Protein AF-A0A482XI56-F1 (afdb_monomer_lite)

Sequence (84 aa):
MGEHSKSTPRLNLKSKTLQCKNLHDYLKTLQTGVLDRLYNHPTTCLAVFKELPDIAKHYVIRMLFVEQPVPQAVIASWVSQLHA

Organism: Laodelphax striatellus (NCBI:txid195883)

pLDDT: mean 80.95, std 18.73, range [33.12, 95.88]

Foldseek 3Di:
DDDPDDDDPDPPPPDDDDPDPDPVRVLVVDDPVVVVVQVVDPVSVVVVLVPDDPLVVVVCVVCVPPPDDDDVVVVVVVDDPPPD

Structure (mmCIF, N/CA/C/O backbone):
data_AF-A0A482XI56-F1
#
_entry.id   AF-A0A482XI56-F1
#
loop_
_atom_site.group_PDB
_atom_site.id
_atom_sit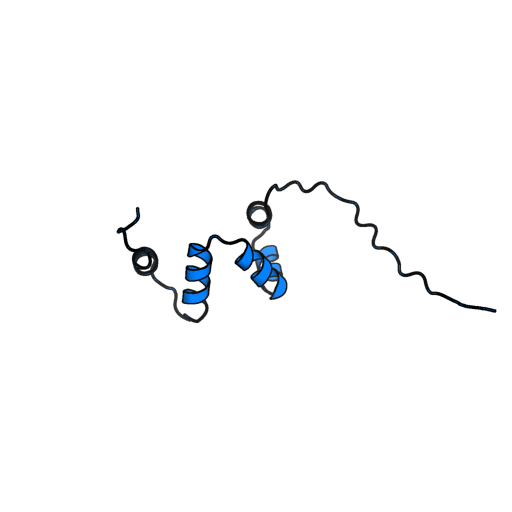e.type_symbol
_atom_site.label_atom_id
_atom_site.label_alt_id
_atom_site.label_comp_id
_atom_site.label_asym_id
_atom_site.label_entity_id
_atom_site.label_seq_id
_atom_site.pdbx_PDB_ins_code
_atom_site.Cartn_x
_atom_site.Cartn_y
_atom_site.Cartn_z
_atom_site.occupancy
_atom_site.B_iso_or_equiv
_atom_site.auth_seq_id
_atom_site.auth_comp_id
_atom_site.auth_asym_id
_atom_site.auth_atom_id
_atom_site.pdbx_PDB_model_num
ATOM 1 N N . MET A 1 1 ? 44.959 -33.753 -17.848 1.00 38.62 1 MET A N 1
ATOM 2 C CA . MET A 1 1 ? 44.878 -32.288 -18.043 1.00 38.62 1 MET A CA 1
ATOM 3 C C . MET A 1 1 ? 43.748 -32.007 -19.026 1.00 38.62 1 MET A C 1
ATOM 5 O O . MET A 1 1 ? 43.848 -32.480 -20.149 1.00 38.62 1 MET A O 1
ATOM 9 N N . GLY A 1 2 ? 42.680 -31.315 -18.625 1.00 40.81 2 GLY A N 1
ATOM 10 C CA . GLY A 1 2 ? 41.587 -30.962 -19.543 1.00 40.81 2 GLY A CA 1
ATOM 11 C C . GLY A 1 2 ? 40.328 -30.453 -18.842 1.00 40.81 2 GLY A C 1
ATOM 12 O O . GLY A 1 2 ? 39.247 -30.973 -19.081 1.00 40.81 2 GLY A O 1
ATOM 13 N N . GLU A 1 3 ? 40.476 -29.474 -17.948 1.00 33.12 3 GLU A N 1
ATOM 14 C CA . GLU A 1 3 ? 39.369 -28.817 -17.243 1.00 33.12 3 GLU A CA 1
ATOM 15 C C . GLU A 1 3 ? 38.612 -27.893 -18.220 1.00 33.12 3 GLU A C 1
ATOM 17 O O . GLU A 1 3 ? 39.055 -26.780 -18.508 1.00 33.12 3 GLU A O 1
ATOM 22 N N . HIS A 1 4 ? 37.469 -28.331 -18.756 1.00 42.12 4 HIS A N 1
ATOM 23 C CA . HIS A 1 4 ? 36.547 -27.455 -19.490 1.00 42.12 4 HIS A CA 1
ATOM 24 C C . HIS A 1 4 ? 35.642 -26.715 -18.495 1.00 42.12 4 HIS A C 1
ATOM 26 O O . HIS A 1 4 ? 34.518 -27.129 -18.211 1.00 42.12 4 HIS A O 1
ATOM 32 N N . SER A 1 5 ? 36.137 -25.600 -17.959 1.00 45.81 5 SER A N 1
ATOM 33 C CA . SER A 1 5 ? 35.340 -24.693 -17.132 1.00 45.81 5 SER A CA 1
ATOM 34 C C . SER A 1 5 ? 34.517 -23.771 -18.041 1.00 45.81 5 SER A C 1
ATOM 36 O O . SER A 1 5 ? 35.042 -22.849 -18.668 1.00 45.81 5 SER A O 1
ATOM 38 N N . LYS A 1 6 ? 33.221 -24.076 -18.186 1.00 41.41 6 LYS A N 1
ATOM 39 C CA . LYS A 1 6 ? 32.256 -23.308 -18.989 1.00 41.41 6 LYS A CA 1
ATOM 40 C C . LYS A 1 6 ? 32.067 -21.925 -1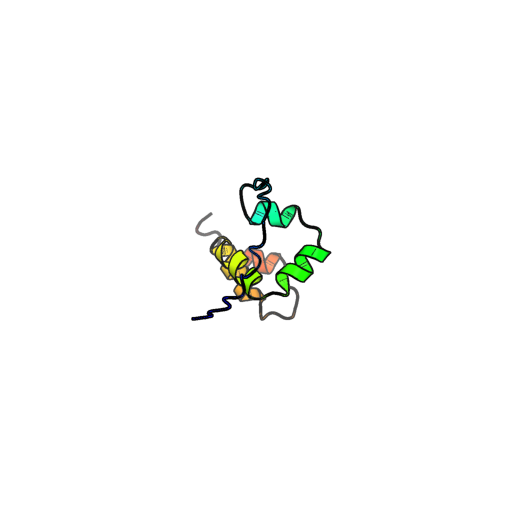8.359 1.00 41.41 6 LYS A C 1
ATOM 42 O O . LYS A 1 6 ? 31.457 -21.788 -17.301 1.00 41.41 6 LYS A O 1
ATOM 47 N N . SER A 1 7 ? 32.598 -20.905 -19.023 1.00 43.88 7 SER A N 1
ATOM 48 C CA . SER A 1 7 ? 32.463 -19.500 -18.655 1.00 43.88 7 SER A CA 1
ATOM 49 C C . SER A 1 7 ? 30.996 -19.065 -18.717 1.00 43.88 7 SER A C 1
ATOM 51 O O . SER A 1 7 ? 30.364 -19.032 -19.771 1.00 43.88 7 SER A O 1
ATOM 53 N N . THR A 1 8 ? 30.437 -18.732 -17.558 1.00 51.94 8 THR A N 1
ATOM 54 C CA . THR A 1 8 ? 29.141 -18.066 -17.438 1.00 51.94 8 THR A CA 1
ATOM 55 C C . THR A 1 8 ? 29.203 -16.702 -18.138 1.00 51.94 8 THR A C 1
ATOM 57 O O . THR A 1 8 ? 30.119 -15.917 -17.866 1.00 51.94 8 THR A O 1
ATOM 60 N N . PRO A 1 9 ? 28.258 -16.373 -19.039 1.00 46.75 9 PRO A N 1
ATOM 61 C CA . PRO A 1 9 ? 28.228 -15.060 -19.663 1.00 46.75 9 PRO A CA 1
ATOM 62 C C . PRO A 1 9 ? 27.891 -14.024 -18.589 1.00 46.75 9 PRO A C 1
ATOM 64 O O . PRO A 1 9 ? 26.780 -13.985 -18.060 1.00 46.75 9 PRO A O 1
ATOM 67 N N . ARG A 1 10 ? 28.873 -13.188 -18.236 1.00 54.22 10 ARG A N 1
ATOM 68 C CA . ARG A 1 10 ? 28.653 -12.031 -17.366 1.00 54.22 10 ARG A CA 1
ATOM 69 C C . ARG A 1 10 ? 27.674 -11.097 -18.070 1.00 54.22 10 ARG A C 1
ATOM 71 O O . ARG A 1 10 ? 28.006 -10.521 -19.103 1.00 54.22 10 ARG A O 1
ATOM 78 N N . LEU A 1 11 ? 26.470 -10.966 -17.517 1.00 57.50 11 LEU A N 1
ATOM 79 C CA . LEU A 1 11 ? 25.478 -9.998 -17.971 1.00 57.50 11 LEU A CA 1
ATOM 80 C C . LEU A 1 11 ? 26.113 -8.602 -17.894 1.00 57.50 11 LEU A C 1
ATOM 82 O O . LEU A 1 11 ? 26.356 -8.075 -16.810 1.00 57.50 11 LEU A O 1
ATOM 86 N N . ASN A 1 12 ? 26.441 -8.032 -19.054 1.00 53.62 12 ASN A N 1
ATOM 87 C CA . ASN A 1 12 ? 26.977 -6.683 -19.177 1.00 53.62 12 ASN A CA 1
ATOM 88 C C . ASN A 1 12 ? 25.825 -5.700 -18.939 1.00 53.62 12 ASN A C 1
ATOM 90 O O . ASN A 1 12 ? 25.151 -5.252 -19.869 1.00 53.62 12 ASN A O 1
ATOM 94 N N . LEU A 1 13 ? 25.54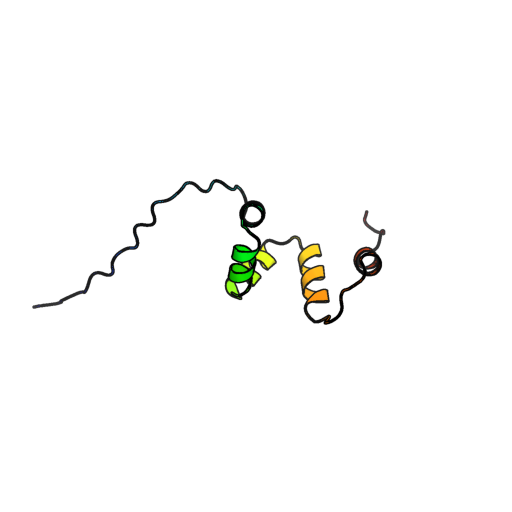1 -5.443 -17.662 1.00 60.62 13 LEU A N 1
ATOM 95 C CA . LEU A 1 13 ? 24.564 -4.454 -17.243 1.00 60.62 13 LEU A CA 1
ATOM 96 C C . LEU A 1 13 ? 25.163 -3.075 -17.527 1.00 60.62 13 LEU A C 1
ATOM 98 O O . LEU A 1 13 ? 25.862 -2.505 -16.691 1.00 60.62 13 LEU A O 1
ATOM 102 N N . LYS A 1 14 ? 24.927 -2.554 -18.739 1.00 56.47 14 LYS A N 1
ATOM 103 C CA . LYS A 1 14 ? 25.226 -1.160 -19.080 1.00 56.47 14 LYS A CA 1
ATOM 104 C C . LYS A 1 14 ? 24.535 -0.274 -18.044 1.00 56.47 14 LYS A C 1
ATOM 106 O O . LYS A 1 14 ? 23.313 -0.135 -18.068 1.00 56.47 14 LYS A O 1
ATOM 111 N N . SER A 1 15 ? 25.320 0.269 -17.116 1.00 60.47 15 SER A N 1
ATOM 112 C CA . SER A 1 15 ? 24.836 1.100 -16.019 1.00 60.47 15 SER A CA 1
ATOM 113 C C . SER A 1 15 ? 24.263 2.391 -16.596 1.00 60.47 15 SER A C 1
ATOM 115 O O . SER A 1 15 ? 24.989 3.334 -16.906 1.00 60.47 15 SER A O 1
ATOM 117 N N . LYS A 1 16 ? 22.944 2.418 -16.806 1.00 62.34 16 LYS A N 1
ATOM 118 C CA . LYS A 1 16 ? 22.217 3.681 -16.889 1.00 62.34 16 LYS A CA 1
ATOM 119 C C . LYS A 1 16 ? 22.358 4.319 -15.514 1.00 62.34 16 LYS A C 1
ATOM 121 O O . LYS A 1 16 ? 22.018 3.690 -14.514 1.00 62.34 16 LYS A O 1
ATOM 126 N N . THR A 1 17 ? 22.889 5.536 -15.468 1.00 64.56 17 THR A N 1
ATOM 127 C CA . THR A 1 17 ? 22.931 6.318 -14.234 1.00 64.56 17 THR A CA 1
ATOM 128 C C . THR A 1 17 ? 21.523 6.360 -13.639 1.00 64.56 17 THR A C 1
ATOM 130 O O . THR A 1 17 ? 20.547 6.578 -14.362 1.00 64.56 17 THR A O 1
ATOM 133 N N . LEU A 1 18 ? 21.403 6.068 -12.341 1.00 59.88 18 LEU A N 1
ATOM 134 C CA . LEU A 1 18 ? 20.119 6.090 -11.647 1.00 59.88 18 LEU A CA 1
ATOM 135 C C . LEU A 1 18 ? 19.568 7.521 -11.712 1.00 59.88 18 LEU A C 1
ATOM 137 O O . LEU A 1 18 ? 20.115 8.431 -11.098 1.00 59.88 18 LEU A O 1
ATOM 141 N N . GLN A 1 19 ? 18.517 7.725 -12.509 1.00 63.41 19 GLN A N 1
ATOM 142 C CA . GLN A 1 19 ? 17.892 9.040 -12.717 1.00 63.41 19 GLN A CA 1
ATOM 143 C C . GLN A 1 19 ? 17.045 9.480 -11.513 1.00 63.41 19 GLN A C 1
ATOM 145 O O . GLN A 1 19 ? 16.735 10.658 -11.360 1.00 63.41 19 GLN A O 1
ATOM 150 N N . CYS A 1 20 ? 16.666 8.538 -10.649 1.00 66.8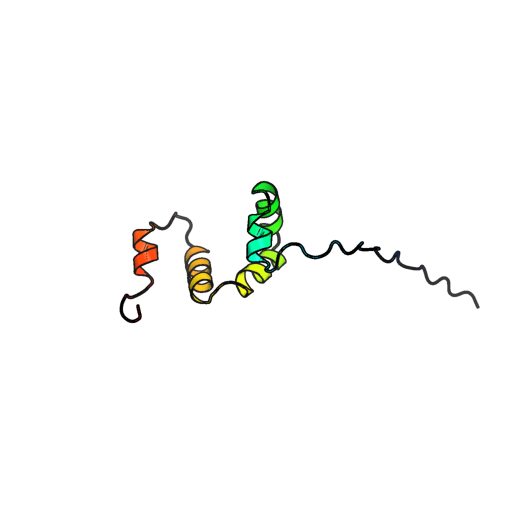8 20 CYS A N 1
ATOM 151 C CA . CYS A 1 20 ? 15.818 8.779 -9.490 1.00 66.88 20 CYS A CA 1
ATOM 152 C C . CYS A 1 20 ? 16.656 8.695 -8.212 1.00 66.88 20 CYS A C 1
ATOM 154 O O . CYS A 1 20 ? 17.419 7.747 -8.036 1.00 66.88 20 CYS A O 1
ATOM 156 N N . LYS A 1 21 ? 16.495 9.675 -7.315 1.00 76.69 21 LYS A N 1
ATOM 157 C CA . LYS A 1 21 ? 17.233 9.738 -6.042 1.00 76.69 21 LYS A CA 1
ATOM 158 C C . LYS A 1 21 ? 16.815 8.649 -5.052 1.00 76.69 21 LYS A C 1
ATOM 160 O O . LYS A 1 21 ? 17.659 8.183 -4.301 1.00 76.69 21 LYS A O 1
ATOM 165 N N . ASN A 1 22 ? 15.538 8.257 -5.058 1.00 83.56 22 ASN A N 1
ATOM 166 C CA . ASN A 1 22 ? 14.962 7.324 -4.088 1.00 83.56 22 ASN A CA 1
ATOM 167 C C . ASN A 1 22 ? 14.055 6.294 -4.773 1.00 83.56 22 ASN A C 1
ATOM 169 O O . ASN A 1 22 ? 13.469 6.576 -5.825 1.00 83.56 22 ASN A O 1
ATOM 173 N N . LEU A 1 23 ? 13.883 5.127 -4.142 1.00 87.12 23 LEU A N 1
ATOM 174 C CA . LEU A 1 23 ? 13.015 4.050 -4.632 1.00 87.12 23 LEU A CA 1
ATOM 175 C C . LEU A 1 23 ? 11.581 4.535 -4.854 1.00 87.12 23 LEU A C 1
ATOM 177 O O . LEU A 1 23 ? 10.998 4.289 -5.904 1.00 87.12 23 LEU A O 1
ATOM 181 N N . HIS A 1 24 ? 11.021 5.257 -3.884 1.00 89.19 24 HIS A N 1
ATOM 182 C CA . HIS A 1 24 ? 9.646 5.743 -3.963 1.00 89.19 24 HIS A CA 1
ATOM 183 C C . HIS A 1 24 ? 9.426 6.699 -5.147 1.00 89.19 24 HIS A C 1
ATOM 185 O O . HIS A 1 24 ? 8.403 6.622 -5.824 1.00 89.19 24 HIS A O 1
ATOM 191 N N . ASP A 1 25 ? 10.405 7.558 -5.445 1.00 90.12 25 ASP A N 1
ATOM 192 C CA . ASP A 1 25 ? 10.335 8.461 -6.597 1.00 90.12 25 ASP A CA 1
ATOM 193 C C . ASP A 1 25 ? 10.424 7.688 -7.913 1.00 90.12 25 ASP A C 1
ATOM 195 O O . ASP A 1 25 ? 9.690 7.995 -8.847 1.00 90.12 25 ASP A O 1
ATOM 199 N N . TYR A 1 26 ? 11.256 6.644 -7.972 1.00 90.62 26 TYR A N 1
ATOM 200 C CA . TYR A 1 26 ? 11.307 5.746 -9.124 1.00 90.62 26 TYR A CA 1
ATOM 201 C C . TYR A 1 26 ? 9.966 5.044 -9.354 1.00 90.62 26 TYR A C 1
ATOM 203 O O . TYR A 1 26 ? 9.452 5.070 -10.472 1.00 90.62 26 TYR A O 1
ATOM 211 N N . LEU A 1 27 ? 9.358 4.485 -8.303 1.00 91.44 27 LEU A N 1
ATOM 212 C CA . LEU A 1 27 ? 8.075 3.782 -8.402 1.00 91.44 27 LEU A CA 1
ATOM 213 C C . LEU A 1 27 ? 6.966 4.680 -8.969 1.00 91.44 27 LEU A C 1
ATOM 215 O O . LEU A 1 27 ? 6.177 4.218 -9.788 1.00 91.44 27 LEU A O 1
ATOM 219 N N . LYS A 1 28 ? 6.949 5.974 -8.622 1.00 90.38 28 LYS A N 1
ATOM 220 C CA . LYS A 1 28 ? 5.989 6.950 -9.173 1.00 90.38 28 LYS A CA 1
ATOM 221 C C . LYS A 1 28 ? 6.141 7.198 -10.676 1.00 90.38 28 LYS A C 1
ATOM 223 O O . LYS A 1 28 ? 5.183 7.629 -11.308 1.00 90.38 28 LYS A O 1
ATOM 228 N N . THR A 1 29 ? 7.325 6.969 -11.250 1.00 92.56 29 THR A N 1
ATOM 229 C CA . THR A 1 29 ? 7.552 7.135 -12.701 1.00 92.56 29 THR A CA 1
ATOM 230 C C . THR A 1 29 ? 7.048 5.951 -13.525 1.00 92.56 29 THR A C 1
ATOM 232 O O . THR A 1 29 ? 6.941 6.049 -14.748 1.00 92.56 29 THR A O 1
ATOM 235 N N . LEU A 1 30 ? 6.758 4.820 -12.876 1.00 91.88 30 LEU A N 1
ATOM 236 C CA . LEU A 1 30 ? 6.334 3.599 -13.544 1.00 91.88 30 LEU A CA 1
ATOM 237 C C . LEU A 1 30 ? 4.837 3.632 -13.858 1.00 91.88 30 LEU A C 1
ATOM 239 O O . LEU A 1 30 ? 4.023 4.146 -13.098 1.00 91.88 30 LEU A O 1
ATOM 243 N N . GLN A 1 31 ? 4.467 3.024 -14.983 1.00 94.81 31 GLN A N 1
ATOM 244 C CA . GLN A 1 31 ? 3.065 2.829 -15.342 1.00 94.81 31 GLN A CA 1
ATOM 245 C C . GLN A 1 31 ? 2.401 1.819 -14.400 1.00 94.81 31 GLN A C 1
ATOM 247 O O . GLN A 1 31 ? 3.033 0.849 -13.974 1.00 94.81 31 GLN A O 1
ATOM 252 N N . THR A 1 32 ? 1.098 1.975 -14.161 1.00 93.00 32 THR A N 1
ATOM 253 C CA . THR A 1 32 ? 0.319 1.108 -13.263 1.00 93.00 32 THR A CA 1
ATOM 254 C C . THR A 1 32 ? 0.448 -0.379 -13.607 1.00 93.00 32 THR A C 1
ATOM 256 O O . THR A 1 32 ? 0.641 -1.194 -12.714 1.00 93.00 32 THR A O 1
ATOM 259 N N . GLY A 1 33 ? 0.444 -0.743 -14.896 1.00 95.62 33 GLY A N 1
ATOM 260 C CA . GLY A 1 33 ? 0.607 -2.143 -15.316 1.00 95.62 33 GLY A CA 1
ATOM 261 C C . GLY A 1 33 ? 1.996 -2.731 -15.028 1.00 95.62 33 GLY A C 1
ATOM 262 O O . GLY A 1 33 ? 2.134 -3.941 -14.864 1.00 95.62 33 GLY A O 1
ATOM 263 N N . VAL A 1 34 ? 3.033 -1.891 -14.940 1.00 94.31 34 VAL A N 1
ATOM 264 C CA . VAL A 1 34 ? 4.380 -2.320 -14.527 1.00 94.31 34 VAL A CA 1
ATOM 265 C C . VAL A 1 34 ? 4.431 -2.493 -13.011 1.00 94.31 34 VAL A C 1
ATOM 267 O O . VAL A 1 34 ? 4.985 -3.483 -12.538 1.00 94.31 34 VAL A O 1
ATOM 270 N N . LEU A 1 35 ? 3.825 -1.570 -12.258 1.00 94.12 35 LEU A N 1
ATOM 271 C CA . LEU A 1 35 ? 3.727 -1.657 -10.798 1.00 94.12 35 LEU A CA 1
ATOM 272 C C . LEU A 1 35 ? 2.960 -2.901 -10.346 1.00 94.12 35 LEU A C 1
A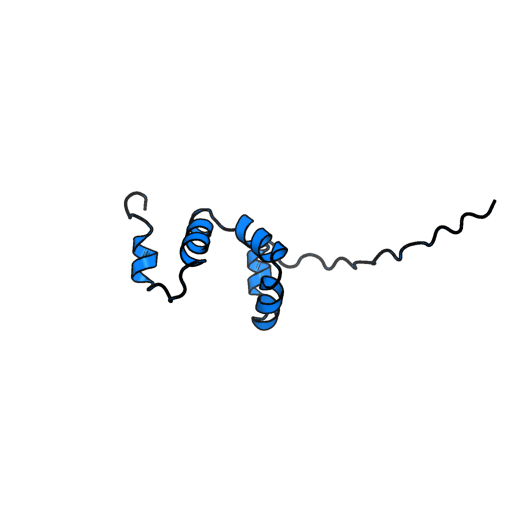TOM 274 O O . LEU A 1 35 ? 3.405 -3.576 -9.424 1.00 94.12 35 LEU A O 1
ATOM 278 N N . ASP A 1 36 ? 1.868 -3.245 -11.026 1.00 94.94 36 ASP A N 1
ATOM 279 C CA . ASP A 1 36 ? 1.082 -4.444 -10.725 1.00 94.94 36 ASP A CA 1
ATOM 280 C C . ASP A 1 36 ? 1.933 -5.721 -10.842 1.00 94.94 36 ASP A C 1
ATOM 282 O O . ASP A 1 36 ? 2.023 -6.528 -9.916 1.00 94.94 36 ASP A O 1
ATOM 286 N N . ARG A 1 37 ? 2.692 -5.864 -11.935 1.00 95.38 37 ARG A N 1
ATOM 287 C CA . ARG A 1 37 ? 3.644 -6.980 -12.098 1.00 95.38 37 ARG A CA 1
ATOM 288 C C . ARG A 1 37 ? 4.747 -6.964 -11.043 1.00 95.38 37 ARG A C 1
ATOM 290 O O . ARG A 1 37 ? 5.166 -8.019 -10.576 1.00 95.38 37 ARG A O 1
ATOM 297 N N . LEU A 1 38 ? 5.222 -5.780 -10.671 1.00 94.75 38 LEU A N 1
ATOM 298 C CA . LEU A 1 38 ? 6.292 -5.617 -9.694 1.00 94.75 38 LEU A CA 1
ATOM 299 C C . LEU A 1 38 ? 5.848 -6.040 -8.282 1.00 94.75 38 LEU A C 1
ATOM 301 O O . LEU A 1 38 ? 6.605 -6.726 -7.590 1.00 94.75 38 LEU A O 1
ATOM 305 N N . TYR A 1 39 ? 4.626 -5.677 -7.880 1.00 95.19 39 TYR A N 1
ATOM 306 C CA . TYR A 1 39 ? 4.032 -6.031 -6.585 1.00 95.19 39 TYR A CA 1
ATOM 307 C C . TYR A 1 39 ? 3.460 -7.455 -6.522 1.00 95.19 39 TYR A C 1
ATOM 309 O O . TYR A 1 39 ? 3.179 -7.953 -5.436 1.00 95.19 39 TYR A O 1
ATOM 317 N N . ASN A 1 40 ? 3.383 -8.172 -7.644 1.00 95.88 40 ASN A N 1
ATOM 318 C CA . ASN A 1 40 ? 3.133 -9.617 -7.629 1.00 95.88 40 ASN A CA 1
ATOM 319 C C . ASN A 1 40 ? 4.336 -10.435 -7.109 1.00 95.88 40 ASN A C 1
ATOM 321 O O . ASN A 1 40 ? 4.211 -11.634 -6.858 1.00 95.88 40 ASN A O 1
ATOM 325 N N . HIS A 1 41 ? 5.505 -9.811 -6.916 1.00 95.44 41 HIS A N 1
ATOM 326 C CA . HIS A 1 41 ? 6.679 -10.470 -6.350 1.00 95.44 41 HIS A CA 1
ATOM 327 C C . HIS A 1 41 ? 6.858 -10.142 -4.855 1.00 95.44 41 HIS A C 1
ATOM 329 O O . HIS A 1 41 ? 7.087 -8.980 -4.503 1.00 95.44 41 HIS A O 1
ATOM 335 N N . PRO A 1 42 ? 6.875 -11.153 -3.960 1.00 93.12 42 PRO A N 1
ATOM 336 C CA . PRO A 1 42 ? 6.925 -10.931 -2.511 1.00 93.12 42 PRO A CA 1
ATOM 337 C C . PRO A 1 42 ? 8.207 -10.220 -2.063 1.00 93.12 42 PRO A C 1
ATOM 339 O O . PRO A 1 42 ? 8.187 -9.407 -1.138 1.00 93.12 42 PRO A O 1
ATOM 342 N N . THR A 1 43 ? 9.326 -10.477 -2.744 1.00 94.25 43 THR A N 1
ATOM 343 C CA . THR A 1 43 ? 10.609 -9.824 -2.464 1.00 94.25 43 THR A CA 1
ATOM 344 C C . THR A 1 43 ? 10.533 -8.314 -2.684 1.00 94.25 43 THR A C 1
ATOM 346 O O . THR A 1 43 ? 11.085 -7.552 -1.889 1.00 94.25 43 THR A O 1
ATOM 349 N N . THR A 1 44 ? 9.812 -7.868 -3.717 1.00 94.25 44 THR A N 1
ATOM 350 C CA . THR A 1 44 ? 9.646 -6.441 -4.002 1.00 94.25 44 THR A CA 1
ATOM 351 C C . THR A 1 44 ? 8.728 -5.776 -2.989 1.00 94.25 44 THR A C 1
ATOM 353 O O . THR A 1 44 ? 9.061 -4.708 -2.479 1.00 94.25 44 THR A O 1
ATOM 356 N N . CYS A 1 45 ? 7.610 -6.422 -2.639 1.00 94.44 45 CYS A N 1
ATOM 357 C CA . CYS A 1 45 ? 6.698 -5.920 -1.610 1.00 94.44 45 CYS A CA 1
ATOM 358 C C . CYS A 1 45 ? 7.424 -5.706 -0.283 1.00 94.44 45 CYS A C 1
ATOM 360 O O . CYS A 1 45 ? 7.281 -4.653 0.335 1.00 94.44 45 CYS A O 1
ATOM 362 N N . LEU A 1 46 ? 8.265 -6.664 0.117 1.00 94.81 46 LEU A N 1
ATOM 363 C CA . LEU A 1 46 ? 9.062 -6.552 1.333 1.00 94.81 46 LEU A CA 1
ATOM 364 C C . LEU A 1 46 ? 10.086 -5.412 1.254 1.00 94.81 46 LEU A C 1
ATOM 366 O O . LEU A 1 46 ? 10.277 -4.700 2.239 1.00 94.81 46 LEU A O 1
ATOM 370 N N . ALA A 1 47 ? 10.745 -5.232 0.107 1.00 93.44 47 ALA A N 1
ATOM 371 C CA . ALA A 1 47 ? 11.697 -4.141 -0.087 1.00 93.44 47 ALA A CA 1
ATOM 372 C C . ALA A 1 47 ? 11.015 -2.770 0.043 1.00 93.44 47 ALA A C 1
ATOM 374 O O . ALA A 1 47 ? 11.485 -1.925 0.803 1.00 93.44 47 ALA A O 1
ATOM 375 N N . VAL A 1 48 ? 9.868 -2.584 -0.617 1.00 94.94 48 VAL A N 1
ATOM 376 C CA . VAL A 1 48 ? 9.083 -1.346 -0.520 1.00 94.94 48 VAL A CA 1
ATOM 377 C C . VAL A 1 48 ? 8.580 -1.132 0.904 1.00 94.94 48 VAL A C 1
ATOM 379 O O . VAL A 1 48 ? 8.752 -0.046 1.445 1.00 94.94 48 VAL A O 1
ATOM 382 N N . PHE A 1 49 ? 8.031 -2.167 1.545 1.00 94.88 49 PHE A N 1
ATOM 383 C CA . PHE A 1 49 ? 7.526 -2.086 2.916 1.00 94.88 49 PHE A CA 1
ATOM 384 C C . PHE A 1 49 ? 8.603 -1.650 3.920 1.00 94.88 49 PHE A C 1
ATOM 386 O O . PHE A 1 49 ? 8.314 -0.886 4.839 1.00 94.88 49 PHE A O 1
ATOM 393 N N . LYS A 1 50 ? 9.855 -2.091 3.743 1.00 94.00 50 LYS A N 1
ATOM 394 C CA . LYS A 1 50 ? 10.980 -1.693 4.606 1.00 94.00 50 LYS A CA 1
ATOM 395 C C . LYS A 1 50 ? 11.320 -0.205 4.501 1.00 94.00 50 LYS A C 1
ATOM 397 O O . LYS A 1 50 ? 11.631 0.394 5.530 1.00 94.00 50 LYS A O 1
ATOM 402 N N . GLU A 1 51 ? 11.223 0.371 3.304 1.00 92.88 51 GLU A N 1
ATOM 403 C CA . GLU A 1 51 ? 11.493 1.794 3.038 1.00 92.88 51 GLU A CA 1
ATOM 404 C C . GLU A 1 51 ? 10.369 2.732 3.509 1.00 92.88 51 GLU A C 1
ATOM 406 O O . GLU A 1 51 ? 10.571 3.942 3.595 1.00 92.88 51 GLU A O 1
ATOM 411 N N . LEU A 1 52 ? 9.183 2.203 3.827 1.00 93.25 52 LEU A N 1
ATOM 412 C CA . LEU A 1 52 ? 8.069 3.017 4.306 1.00 93.25 52 LEU A CA 1
ATOM 413 C C . LEU A 1 52 ? 8.358 3.635 5.692 1.00 93.25 52 LEU A C 1
ATOM 415 O O . LEU A 1 52 ? 8.952 2.972 6.552 1.00 93.25 52 LEU A O 1
ATOM 419 N N . PRO A 1 53 ? 7.858 4.857 5.966 1.00 92.81 53 PRO A N 1
ATOM 420 C CA . PRO A 1 53 ? 7.799 5.399 7.322 1.00 92.81 53 PRO A CA 1
ATOM 421 C C . PRO A 1 53 ? 7.056 4.454 8.271 1.00 92.81 53 PRO A C 1
ATOM 423 O O . PRO A 1 53 ? 6.142 3.740 7.847 1.00 92.81 53 PRO A O 1
ATOM 426 N N . ASP A 1 54 ? 7.386 4.480 9.563 1.00 92.31 54 ASP A N 1
ATOM 427 C CA . ASP A 1 54 ? 6.807 3.541 10.533 1.00 92.31 54 ASP A CA 1
ATOM 428 C C . ASP A 1 54 ? 5.279 3.580 10.551 1.00 92.31 54 ASP A C 1
ATOM 430 O O . ASP A 1 54 ? 4.631 2.536 10.519 1.00 92.31 54 ASP A O 1
ATOM 434 N N . ILE A 1 55 ? 4.674 4.766 10.490 1.00 92.06 55 ILE A N 1
ATOM 435 C CA . ILE A 1 55 ? 3.213 4.901 10.430 1.00 92.06 55 ILE A CA 1
ATOM 436 C C . ILE A 1 55 ? 2.601 4.224 9.189 1.00 92.06 55 ILE A C 1
ATOM 438 O O . ILE A 1 55 ? 1.569 3.561 9.283 1.00 92.06 55 ILE A O 1
ATOM 442 N N . ALA A 1 56 ? 3.263 4.308 8.032 1.00 93.25 56 ALA A N 1
ATOM 443 C CA . ALA A 1 56 ? 2.798 3.678 6.799 1.00 93.25 56 ALA A CA 1
ATOM 444 C C . ALA A 1 56 ? 2.850 2.146 6.876 1.00 93.25 56 ALA A C 1
ATOM 446 O O . ALA A 1 56 ? 1.950 1.475 6.371 1.00 93.25 56 ALA A O 1
ATOM 447 N N . LYS A 1 57 ? 3.836 1.585 7.582 1.00 95.31 57 LYS A N 1
ATOM 448 C CA . LYS A 1 57 ? 3.897 0.140 7.852 1.00 95.31 57 LYS A CA 1
ATOM 449 C C . LYS A 1 57 ? 2.695 -0.331 8.672 1.00 95.31 57 LYS A C 1
ATOM 451 O O . LYS A 1 57 ? 2.092 -1.348 8.333 1.00 95.31 57 LYS A O 1
ATOM 456 N N . HIS A 1 58 ? 2.306 0.428 9.700 1.00 94.50 58 HIS A N 1
ATOM 457 C CA . HIS A 1 58 ? 1.123 0.119 10.511 1.00 94.50 58 HIS A CA 1
ATOM 458 C C . HIS A 1 58 ? -0.159 0.139 9.671 1.00 94.50 58 HIS A C 1
ATOM 460 O O . HIS A 1 58 ? -0.980 -0.770 9.800 1.00 94.50 58 HIS A O 1
ATOM 466 N N . TYR A 1 59 ? -0.307 1.123 8.776 1.00 94.06 59 TYR A N 1
ATOM 467 C CA . TYR A 1 59 ? -1.435 1.184 7.843 1.00 94.06 59 TYR A CA 1
ATOM 468 C C . TYR A 1 59 ? -1.527 -0.077 6.977 1.00 94.06 59 TYR A C 1
ATOM 470 O O . TYR A 1 59 ? -2.585 -0.704 6.921 1.00 94.06 59 TYR A O 1
ATOM 478 N N . VAL A 1 60 ? -0.420 -0.480 6.348 1.00 94.75 60 VAL A N 1
ATOM 479 C CA . VAL A 1 60 ? -0.379 -1.664 5.476 1.00 94.75 60 VAL A CA 1
ATOM 480 C C . VAL A 1 60 ? -0.740 -2.936 6.244 1.00 94.75 60 VAL A C 1
ATOM 482 O O . VAL A 1 60 ? -1.617 -3.674 5.806 1.00 94.75 60 VAL A O 1
ATOM 485 N N . ILE A 1 61 ? -0.123 -3.184 7.405 1.00 94.56 61 ILE A N 1
ATOM 486 C CA . ILE A 1 61 ? -0.377 -4.408 8.184 1.00 94.56 61 ILE A CA 1
ATOM 487 C C . ILE A 1 61 ? -1.824 -4.472 8.676 1.00 94.56 61 ILE A C 1
ATOM 489 O O . ILE A 1 61 ? -2.441 -5.535 8.621 1.00 94.56 61 ILE A O 1
ATOM 493 N N . ARG A 1 62 ? -2.390 -3.341 9.115 1.00 93.19 62 ARG A N 1
ATOM 494 C CA . ARG A 1 62 ? -3.779 -3.291 9.584 1.00 93.19 62 ARG A CA 1
ATOM 495 C C . ARG A 1 62 ? -4.781 -3.550 8.464 1.00 93.19 62 ARG A C 1
ATOM 497 O O . ARG A 1 62 ? -5.831 -4.110 8.742 1.00 93.19 62 ARG A O 1
ATOM 504 N N . MET A 1 63 ? -4.465 -3.153 7.231 1.00 93.81 63 MET A N 1
ATOM 505 C CA . MET A 1 63 ? -5.338 -3.339 6.068 1.00 93.81 63 MET A CA 1
ATOM 506 C C . MET A 1 63 ? -5.125 -4.668 5.338 1.00 93.81 63 MET A C 1
ATOM 508 O O . MET A 1 63 ? -6.026 -5.097 4.631 1.00 93.81 63 MET A O 1
ATOM 512 N N . LEU A 1 64 ? -3.986 -5.347 5.523 1.00 92.44 64 LEU A N 1
ATOM 513 C CA . LEU A 1 64 ? -3.631 -6.564 4.777 1.00 92.44 64 LEU A CA 1
ATOM 514 C C . LEU A 1 64 ? -4.681 -7.685 4.886 1.00 92.44 64 LEU A C 1
ATOM 516 O O . LEU A 1 64 ? -4.859 -8.452 3.947 1.00 92.44 64 LEU A O 1
ATOM 520 N N . PHE A 1 65 ? -5.366 -7.766 6.028 1.00 89.62 65 PHE A N 1
ATOM 521 C CA . PHE A 1 65 ? -6.385 -8.781 6.317 1.00 89.62 65 PHE A CA 1
ATOM 522 C C . PHE A 1 65 ? -7.816 -8.232 6.282 1.00 89.62 65 PHE A C 1
ATOM 524 O O . PHE A 1 65 ? -8.752 -8.925 6.676 1.00 89.62 65 PHE A O 1
ATOM 531 N N . VAL A 1 66 ? -8.000 -6.980 5.859 1.00 93.19 66 VAL A N 1
ATOM 532 C CA . VAL A 1 66 ? -9.324 -6.367 5.755 1.00 93.19 66 VAL A CA 1
ATOM 533 C C . VAL A 1 66 ? -9.807 -6.527 4.322 1.00 93.19 66 VAL A C 1
ATOM 535 O O . VAL A 1 66 ? -9.309 -5.875 3.412 1.00 93.19 66 VAL A O 1
ATOM 538 N N . GLU A 1 67 ? -10.796 -7.394 4.124 1.00 90.31 67 GLU A N 1
ATOM 539 C CA . GLU A 1 67 ? -11.344 -7.682 2.791 1.00 90.31 67 GLU A CA 1
ATOM 540 C C . GLU A 1 67 ? -12.182 -6.525 2.227 1.00 90.31 67 GLU A C 1
ATOM 542 O O . GLU A 1 67 ? -12.346 -6.397 1.016 1.00 90.31 67 GLU A O 1
ATOM 547 N N . GLN A 1 68 ? -12.719 -5.671 3.104 1.00 91.62 68 GLN A N 1
ATOM 548 C CA . GLN A 1 68 ? -13.553 -4.535 2.724 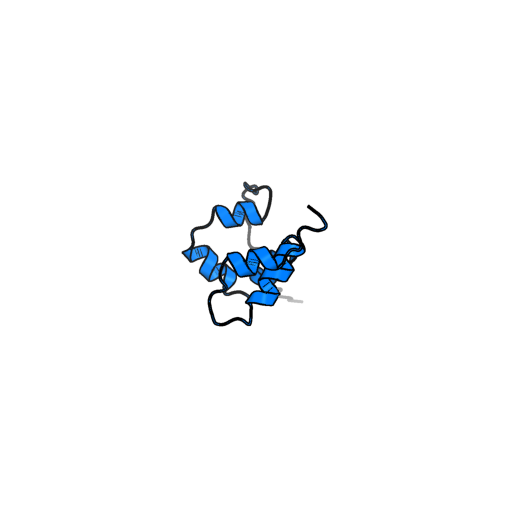1.00 91.62 68 GLN A CA 1
ATOM 549 C C . GLN A 1 68 ? -12.764 -3.218 2.711 1.00 91.62 68 GLN A C 1
ATOM 551 O O . GLN A 1 68 ? -11.884 -3.009 3.548 1.00 91.62 68 GLN A O 1
ATOM 556 N N . PRO A 1 69 ? -13.098 -2.278 1.810 1.00 91.50 69 PRO A N 1
ATOM 557 C CA . PRO A 1 69 ? -12.464 -0.968 1.799 1.00 91.50 69 PRO A CA 1
ATOM 558 C C . PRO A 1 69 ? -12.718 -0.237 3.123 1.00 91.50 69 PRO A C 1
ATOM 560 O O . PRO A 1 69 ? -13.859 -0.076 3.558 1.00 91.50 69 PRO A O 1
ATOM 563 N N . VAL A 1 70 ? -11.646 0.233 3.762 1.00 91.56 70 VAL A N 1
ATOM 564 C CA . VAL A 1 70 ? -11.737 1.001 5.008 1.00 91.56 70 VAL A CA 1
ATOM 565 C C . VAL A 1 70 ? -12.041 2.469 4.682 1.00 91.56 70 VAL A C 1
ATOM 567 O O . VAL A 1 70 ? -11.288 3.086 3.925 1.00 91.56 70 VAL A O 1
ATOM 570 N N . PRO A 1 71 ? -13.093 3.077 5.262 1.00 94.12 71 PRO A N 1
ATOM 571 C CA . PRO A 1 71 ? -13.384 4.491 5.053 1.00 94.12 71 PRO A CA 1
ATOM 572 C C . PRO A 1 71 ? -12.242 5.397 5.527 1.00 94.12 71 PRO A C 1
ATOM 574 O O . PRO A 1 71 ? -11.673 5.189 6.600 1.00 94.12 71 PRO A O 1
ATOM 577 N N . GLN A 1 72 ? -11.965 6.475 4.789 1.00 90.75 72 GLN A N 1
ATOM 578 C CA . GLN A 1 72 ? -10.879 7.407 5.121 1.00 90.75 72 GLN A CA 1
ATOM 579 C C . GLN A 1 72 ? -11.020 8.023 6.526 1.00 90.75 72 GLN A C 1
ATOM 581 O O . GLN A 1 72 ? -10.016 8.222 7.203 1.00 90.75 72 GLN A O 1
ATOM 586 N N . ALA A 1 73 ? -12.247 8.274 6.997 1.00 92.06 73 ALA A N 1
ATOM 587 C CA . ALA A 1 73 ? -12.498 8.768 8.355 1.00 92.06 73 ALA A CA 1
ATOM 588 C C . ALA A 1 73 ? -11.997 7.792 9.435 1.00 92.06 73 ALA A C 1
ATOM 590 O O . ALA A 1 73 ? -11.453 8.213 10.455 1.00 92.06 73 ALA A O 1
ATOM 591 N N . VAL A 1 74 ? -12.122 6.485 9.185 1.00 91.50 74 VAL A N 1
ATOM 592 C CA . VAL A 1 74 ? -11.615 5.443 10.084 1.00 91.50 74 VAL A CA 1
ATOM 593 C C . VAL A 1 74 ? -10.089 5.438 10.066 1.00 91.50 74 VAL A C 1
ATOM 595 O O . VAL A 1 74 ? -9.484 5.433 11.133 1.00 91.50 74 VAL A O 1
ATOM 598 N N . ILE A 1 75 ? -9.465 5.535 8.888 1.00 92.62 75 ILE A N 1
ATOM 599 C CA . ILE A 1 75 ? -8.000 5.636 8.769 1.00 92.62 75 ILE A CA 1
ATOM 600 C C . ILE A 1 75 ? -7.475 6.870 9.519 1.00 92.62 75 ILE A C 1
ATOM 602 O O . ILE A 1 75 ? -6.526 6.758 10.291 1.00 92.62 75 ILE A O 1
ATOM 606 N N . ALA A 1 76 ? -8.124 8.028 9.358 1.00 89.88 76 ALA A N 1
ATOM 607 C CA . ALA A 1 76 ? -7.754 9.263 10.049 1.00 89.88 76 ALA A CA 1
ATOM 608 C C . ALA A 1 76 ? -7.868 9.135 11.578 1.00 89.88 76 ALA A C 1
ATOM 610 O O . ALA A 1 76 ? -7.048 9.691 12.303 1.00 89.88 76 ALA A O 1
ATOM 611 N N . SER A 1 77 ? -8.838 8.357 12.070 1.00 90.44 77 SER A N 1
ATOM 612 C CA . SER A 1 77 ? -9.000 8.081 13.504 1.00 90.44 77 SER A CA 1
ATOM 613 C C . SER A 1 77 ? -7.934 7.150 14.098 1.00 90.44 77 SER A C 1
ATOM 615 O O . SER A 1 77 ? -7.856 7.023 15.317 1.00 90.44 77 SER A O 1
ATOM 617 N N . TRP A 1 78 ? -7.100 6.490 13.281 1.00 90.56 78 TRP A N 1
ATOM 618 C CA . TRP A 1 78 ? -6.041 5.603 13.789 1.00 90.56 78 TRP A CA 1
ATOM 619 C C . TRP A 1 78 ? -4.865 6.356 14.411 1.00 90.56 78 TRP A C 1
ATOM 621 O O . TRP A 1 78 ? -4.081 5.744 15.136 1.00 90.56 78 TRP A O 1
ATOM 631 N N . VAL A 1 79 ? -4.750 7.660 14.154 1.00 87.38 79 VAL A N 1
ATOM 632 C CA . VAL A 1 79 ? -3.746 8.530 14.767 1.00 87.38 79 VAL A CA 1
ATOM 633 C C . VAL A 1 79 ? -4.447 9.456 15.752 1.00 87.38 79 VAL A C 1
ATOM 635 O O . VAL A 1 79 ? -5.270 10.285 15.372 1.00 87.38 79 VAL A O 1
ATOM 638 N N . SER A 1 80 ? -4.117 9.326 17.035 1.00 79.50 80 SER A N 1
ATOM 639 C CA . SER A 1 80 ? -4.592 10.258 18.058 1.00 79.50 80 SER A CA 1
ATOM 640 C C . SER A 1 80 ? -3.938 11.627 17.862 1.00 79.50 80 SER A C 1
ATOM 642 O O . SER A 1 80 ? -2.719 11.713 17.735 1.00 79.50 80 SER A O 1
ATOM 644 N N . GLN A 1 81 ? -4.718 12.707 17.939 1.00 67.50 81 GLN A N 1
ATOM 645 C CA . GLN A 1 81 ? -4.227 14.095 17.841 1.00 67.50 81 GLN A CA 1
ATOM 646 C C . GLN A 1 81 ? -3.324 14.533 19.010 1.00 67.50 81 GLN A C 1
ATOM 648 O O . GLN A 1 81 ? -2.943 15.693 19.094 1.00 67.50 81 GLN A O 1
ATOM 653 N N . LEU A 1 82 ? -2.989 13.626 19.934 1.00 59.78 82 LEU A N 1
ATOM 654 C CA . LEU A 1 82 ? -2.264 13.958 21.156 1.00 59.78 82 LEU A CA 1
ATOM 655 C C . LEU A 1 82 ? -0.806 14.377 20.890 1.00 59.78 82 LEU A C 1
ATOM 657 O O . LEU A 1 82 ? -0.236 15.063 21.726 1.00 59.78 82 LEU A O 1
ATOM 661 N N . HIS A 1 83 ? -0.227 14.020 19.737 1.00 54.28 83 HIS A N 1
ATOM 662 C CA . HIS A 1 83 ? 1.138 14.389 19.327 1.00 54.28 83 HIS A CA 1
ATOM 663 C C . HIS A 1 83 ? 1.179 15.001 17.906 1.00 54.28 83 HIS A C 1
ATOM 665 O O . HIS A 1 83 ? 1.951 14.538 17.064 1.00 54.28 83 HIS A O 1
ATOM 671 N N . ALA A 1 84 ? 0.312 15.976 17.613 1.00 42.97 84 ALA A N 1
ATOM 672 C CA . ALA A 1 84 ? 0.403 16.785 16.389 1.00 42.97 84 ALA A CA 1
ATOM 673 C C . ALA A 1 84 ? 1.303 18.012 16.593 1.00 42.97 84 ALA A C 1
ATOM 675 O O . ALA A 1 84 ? 1.204 18.630 17.678 1.00 42.97 84 ALA A O 1
#

Secondary structure (DSSP, 8-state):
--------------------SSHHHHHHHS-HHHHHHHHTSHHHHHHHHHHS-HHHHHHHHHHTT--SPPPHHHHHHTS-GGG-

InterPro domains:
  IPR004598 Transcription factor TFIIH subunit p52/Tfb2 [PF03849] (25-81)
  IPR004598 Transcription factor TFIIH subunit p52/Tfb2 [PTHR13152] (21-81)

Radius of gyration: 20.88 Å; chains: 1; bounding box: 58×49×41 Å